Protein AF-A0A945XVN6-F1 (afdb_monomer_lite)

Structure (mmCIF, N/CA/C/O backbone):
data_AF-A0A945XVN6-F1
#
_entry.id   AF-A0A945XVN6-F1
#
loop_
_atom_site.group_PDB
_atom_site.id
_atom_site.type_symbol
_atom_site.label_atom_id
_atom_site.label_alt_id
_atom_site.label_comp_id
_atom_site.label_asym_id
_atom_site.label_entity_id
_atom_site.label_seq_id
_atom_site.pdbx_PDB_ins_code
_atom_site.Cartn_x
_atom_site.Cartn_y
_atom_site.Cartn_z
_atom_site.occupancy
_atom_site.B_iso_or_equiv
_atom_site.auth_seq_id
_atom_site.auth_comp_id
_atom_site.auth_asym_id
_atom_site.auth_atom_id
_atom_site.pdbx_PDB_model_num
ATOM 1 N N . MET A 1 1 ? -2.497 -11.487 3.316 1.00 82.25 1 MET A N 1
ATOM 2 C CA . MET A 1 1 ? -1.380 -10.529 3.350 1.00 82.25 1 MET A CA 1
ATOM 3 C C . MET A 1 1 ? -0.680 -10.450 2.002 1.00 82.25 1 MET A C 1
ATOM 5 O O . MET A 1 1 ? -0.136 -11.444 1.514 1.00 82.25 1 MET A O 1
ATOM 9 N N . ILE A 1 2 ? -0.651 -9.246 1.442 1.00 86.94 2 ILE A N 1
ATOM 10 C CA . ILE A 1 2 ? 0.050 -8.868 0.217 1.00 86.94 2 ILE A CA 1
ATOM 11 C C . ILE A 1 2 ? 1.067 -7.777 0.556 1.00 86.94 2 ILE A C 1
ATOM 13 O O . ILE A 1 2 ? 0.718 -6.794 1.204 1.00 86.94 2 ILE A O 1
ATOM 17 N N . ASN A 1 3 ? 2.291 -7.911 0.050 1.00 88.12 3 ASN A N 1
ATOM 18 C CA . ASN A 1 3 ? 3.300 -6.858 0.128 1.00 88.12 3 ASN A CA 1
ATOM 19 C C . ASN A 1 3 ? 3.394 -6.153 -1.223 1.00 88.12 3 ASN A C 1
ATOM 21 O O . ASN A 1 3 ? 3.418 -6.808 -2.262 1.00 88.12 3 ASN A O 1
ATOM 25 N N . VAL A 1 4 ? 3.455 -4.827 -1.243 1.00 87.19 4 VAL A N 1
ATOM 26 C CA . VAL A 1 4 ? 3.561 -4.055 -2.484 1.00 87.19 4 VAL A CA 1
ATOM 27 C C . VAL A 1 4 ? 4.758 -3.132 -2.414 1.00 87.19 4 VAL A C 1
ATOM 29 O O . VAL A 1 4 ? 4.819 -2.269 -1.549 1.00 87.19 4 VAL A O 1
ATOM 32 N N . LEU A 1 5 ? 5.684 -3.271 -3.356 1.00 87.38 5 LEU A N 1
ATOM 33 C CA . LEU A 1 5 ? 6.751 -2.299 -3.545 1.00 87.38 5 LEU A CA 1
ATOM 34 C C . LEU A 1 5 ? 6.229 -1.152 -4.407 1.00 87.38 5 LEU A C 1
ATOM 36 O O . LEU A 1 5 ? 5.902 -1.360 -5.578 1.00 87.38 5 LEU A O 1
ATOM 40 N N . VAL A 1 6 ? 6.189 0.053 -3.857 1.00 85.12 6 VAL A N 1
ATOM 41 C CA . VAL A 1 6 ? 5.933 1.290 -4.598 1.00 85.12 6 VAL A CA 1
ATOM 42 C C . VAL A 1 6 ? 7.275 1.957 -4.874 1.00 85.12 6 VAL A C 1
ATOM 44 O O . VAL A 1 6 ? 8.030 2.251 -3.953 1.00 85.12 6 VAL A O 1
ATOM 47 N N . ASP A 1 7 ? 7.577 2.195 -6.146 1.00 83.25 7 ASP A N 1
ATOM 48 C CA . ASP A 1 7 ? 8.753 2.934 -6.601 1.00 83.25 7 ASP A CA 1
ATOM 49 C C . ASP A 1 7 ? 8.271 4.230 -7.264 1.00 83.25 7 ASP A C 1
ATOM 51 O O . ASP A 1 7 ? 7.787 4.219 -8.402 1.00 83.25 7 ASP A O 1
ATOM 55 N N . SER A 1 8 ? 8.341 5.342 -6.526 1.00 78.12 8 SER A N 1
ATOM 56 C CA . SER A 1 8 ? 7.852 6.648 -6.983 1.00 78.12 8 SER A CA 1
ATOM 57 C C . SER A 1 8 ? 8.739 7.248 -8.075 1.00 78.12 8 SER A C 1
ATOM 59 O O . SER A 1 8 ? 8.231 7.916 -8.973 1.00 78.12 8 SER A O 1
ATOM 61 N N . LYS A 1 9 ? 10.040 6.922 -8.089 1.00 78.25 9 LYS A N 1
ATOM 62 C CA . LYS A 1 9 ? 10.971 7.336 -9.155 1.00 78.25 9 LYS A CA 1
ATOM 63 C C . LYS A 1 9 ? 10.676 6.617 -10.468 1.00 78.25 9 LYS A C 1
ATOM 65 O O . LYS A 1 9 ? 10.619 7.248 -11.519 1.00 78.25 9 LYS A O 1
ATOM 70 N N . ALA A 1 10 ? 10.465 5.303 -10.408 1.00 76.88 10 ALA A N 1
ATOM 71 C CA . ALA A 1 10 ? 10.107 4.492 -11.569 1.00 76.88 10 ALA A CA 1
ATOM 72 C C . ALA A 1 10 ? 8.613 4.577 -11.934 1.00 76.88 10 ALA A C 1
ATOM 74 O O . ALA A 1 10 ? 8.199 3.967 -12.921 1.00 76.88 10 ALA A O 1
ATOM 75 N N . LYS A 1 11 ? 7.803 5.285 -11.132 1.00 75.50 11 LYS A N 1
ATOM 76 C CA . LYS A 1 11 ? 6.339 5.358 -11.245 1.00 75.50 11 LYS A CA 1
ATOM 77 C C . LYS A 1 11 ? 5.711 3.963 -11.410 1.00 75.50 11 LYS A C 1
ATOM 79 O O . LYS A 1 11 ? 4.879 3.737 -12.295 1.00 75.50 11 LYS A O 1
ATOM 84 N N . ARG A 1 12 ? 6.123 3.003 -10.565 1.00 78.06 12 ARG A N 1
ATOM 85 C CA . ARG A 1 12 ? 5.711 1.586 -10.635 1.00 78.06 12 ARG A CA 1
ATOM 86 C C . ARG A 1 12 ? 5.306 1.020 -9.271 1.00 78.06 12 ARG A C 1
ATOM 88 O O . ARG A 1 12 ? 5.938 1.319 -8.269 1.00 78.06 12 ARG A O 1
ATOM 95 N N . MET A 1 13 ? 4.301 0.141 -9.257 1.00 81.88 13 MET A N 1
ATOM 96 C CA . MET A 1 13 ? 3.932 -0.686 -8.098 1.00 81.88 13 MET A CA 1
ATOM 97 C C . MET A 1 13 ? 4.113 -2.170 -8.444 1.00 81.88 13 MET A C 1
ATOM 99 O O . MET A 1 13 ? 3.715 -2.584 -9.531 1.00 81.88 13 MET A O 1
ATOM 103 N N . THR A 1 14 ? 4.710 -2.964 -7.552 1.00 82.44 14 THR A N 1
ATOM 104 C CA . THR A 1 14 ? 4.955 -4.409 -7.743 1.00 82.44 14 THR A CA 1
ATOM 105 C C . THR A 1 14 ? 4.344 -5.189 -6.589 1.00 82.44 14 THR A C 1
ATOM 107 O O . THR A 1 14 ? 4.634 -4.883 -5.439 1.00 82.44 14 THR A O 1
ATOM 110 N N . ILE A 1 15 ? 3.496 -6.174 -6.887 1.00 83.88 15 ILE A N 1
ATOM 111 C CA . ILE A 1 15 ? 2.790 -6.974 -5.882 1.00 83.88 15 ILE A CA 1
ATOM 112 C C . ILE A 1 15 ? 3.588 -8.254 -5.604 1.00 83.88 15 ILE A C 1
ATOM 114 O O . ILE A 1 15 ? 3.952 -8.972 -6.529 1.00 83.88 15 ILE A O 1
ATOM 118 N N . HIS A 1 16 ? 3.814 -8.550 -4.330 1.00 80.44 16 HIS A N 1
ATOM 119 C CA . HIS A 1 16 ? 4.521 -9.722 -3.830 1.00 80.44 16 HIS A CA 1
ATOM 120 C C . HIS A 1 16 ? 3.603 -10.507 -2.892 1.00 80.44 16 HIS A C 1
ATOM 122 O O . HIS A 1 16 ? 3.133 -9.977 -1.878 1.00 80.44 16 HIS A O 1
ATOM 128 N N . ARG A 1 17 ? 3.331 -11.776 -3.218 1.00 72.62 17 ARG A N 1
ATOM 129 C CA . ARG A 1 17 ? 2.499 -12.646 -2.383 1.00 72.62 17 ARG A CA 1
ATOM 130 C C . ARG A 1 17 ? 3.388 -13.573 -1.558 1.00 72.62 17 ARG A C 1
ATOM 132 O O . ARG A 1 17 ? 4.157 -14.364 -2.093 1.00 72.62 17 ARG A O 1
ATOM 139 N N . ARG A 1 18 ? 3.246 -13.507 -0.231 1.00 63.31 18 ARG A N 1
ATOM 140 C CA . ARG A 1 18 ? 4.145 -14.177 0.729 1.00 63.31 18 ARG A CA 1
ATOM 141 C C . ARG A 1 18 ? 4.258 -1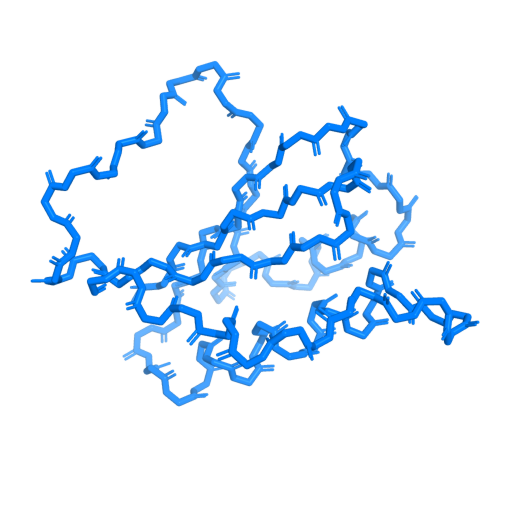5.697 0.541 1.00 63.31 18 ARG A C 1
ATOM 143 O O . ARG A 1 18 ? 5.314 -16.255 0.797 1.00 63.31 18 ARG A O 1
ATOM 150 N N . GLU A 1 19 ? 3.198 -16.361 0.076 1.00 60.06 19 GLU A N 1
ATOM 151 C CA . GLU A 1 19 ? 3.198 -17.815 -0.171 1.00 60.06 19 GLU A CA 1
ATOM 152 C C . GLU A 1 19 ? 4.047 -18.230 -1.384 1.00 60.06 19 GLU A C 1
ATOM 154 O O . GLU A 1 19 ? 4.434 -19.391 -1.483 1.00 60.06 19 GLU A O 1
ATOM 159 N N . ALA A 1 20 ? 4.346 -17.301 -2.296 1.00 59.38 20 ALA A N 1
ATOM 160 C CA . ALA A 1 20 ? 5.030 -17.591 -3.550 1.00 59.38 20 ALA A CA 1
ATOM 161 C C . ALA A 1 20 ? 6.391 -16.876 -3.683 1.00 59.38 20 ALA A C 1
ATOM 163 O O . ALA A 1 20 ? 7.284 -17.391 -4.358 1.00 59.38 20 ALA A O 1
ATOM 164 N N . CYS A 1 21 ? 6.618 -15.750 -2.992 1.00 62.84 21 CYS A N 1
ATOM 165 C CA . CYS A 1 21 ? 7.906 -15.044 -2.993 1.00 62.84 21 CYS A CA 1
ATOM 166 C C . CYS A 1 21 ? 8.850 -15.520 -1.874 1.00 62.84 21 CYS A C 1
ATOM 168 O O . CYS A 1 21 ? 8.818 -14.991 -0.767 1.00 62.84 21 CYS A O 1
ATOM 170 N N . THR A 1 22 ? 9.779 -16.430 -2.167 1.00 58.91 22 THR A N 1
ATOM 171 C CA . THR A 1 22 ? 10.880 -16.771 -1.238 1.00 58.91 22 THR A CA 1
ATOM 172 C C . THR A 1 22 ? 12.073 -15.807 -1.304 1.00 58.91 22 THR A C 1
ATOM 174 O O . THR A 1 22 ? 12.954 -15.872 -0.456 1.00 58.91 22 THR A O 1
ATOM 177 N N . GLY A 1 23 ? 12.124 -14.920 -2.305 1.00 60.44 23 GLY A N 1
ATOM 178 C CA . GLY A 1 23 ? 13.273 -14.041 -2.573 1.00 60.44 23 GLY A CA 1
ATOM 179 C C . GLY A 1 23 ? 13.098 -12.573 -2.180 1.00 60.44 23 GLY A C 1
ATOM 180 O O . GLY A 1 23 ? 13.937 -11.756 -2.551 1.00 60.44 23 GLY A O 1
ATOM 181 N N . VAL A 1 24 ? 12.005 -12.213 -1.501 1.00 67.12 24 VAL A N 1
ATOM 182 C CA . VAL A 1 24 ? 11.700 -10.819 -1.149 1.00 67.12 24 VAL A CA 1
ATOM 183 C C . VAL A 1 24 ? 11.598 -10.687 0.360 1.00 67.12 24 VAL A C 1
ATOM 185 O O . VAL A 1 24 ? 10.671 -11.205 0.977 1.00 67.12 24 VAL A O 1
ATOM 188 N N . GLU A 1 25 ? 12.561 -9.976 0.932 1.00 68.19 25 GLU A N 1
ATOM 189 C CA . GLU A 1 25 ? 12.632 -9.665 2.353 1.00 68.19 25 GLU A CA 1
ATOM 190 C C . GLU A 1 25 ? 12.553 -8.145 2.521 1.00 68.19 25 GLU A C 1
ATOM 192 O O . GLU A 1 25 ? 13.319 -7.411 1.892 1.00 68.19 25 GLU A O 1
ATOM 197 N N . ILE A 1 26 ? 11.593 -7.683 3.328 1.00 75.25 26 ILE A N 1
ATOM 198 C CA . ILE A 1 26 ? 11.482 -6.278 3.734 1.00 75.25 26 ILE A CA 1
ATOM 199 C C . ILE A 1 26 ? 12.509 -6.072 4.842 1.00 75.25 26 ILE A C 1
ATOM 201 O O . ILE A 1 26 ? 12.444 -6.741 5.877 1.00 75.25 26 ILE A O 1
ATOM 205 N N . LYS A 1 27 ? 13.476 -5.184 4.621 1.00 76.69 27 LYS A N 1
ATOM 206 C CA . LYS A 1 27 ? 14.511 -4.904 5.617 1.00 76.69 27 LYS A CA 1
ATOM 207 C C . LYS A 1 27 ? 13.998 -3.914 6.657 1.00 76.69 27 LYS A C 1
ATOM 209 O O . LYS A 1 27 ? 13.077 -3.145 6.403 1.00 76.69 27 LYS A O 1
ATOM 214 N N . ALA A 1 28 ? 14.618 -3.909 7.835 1.00 74.19 28 ALA A N 1
ATOM 215 C CA . ALA A 1 28 ? 14.214 -3.032 8.936 1.00 74.19 28 ALA A CA 1
ATOM 216 C C . ALA A 1 28 ? 14.377 -1.530 8.626 1.00 74.19 28 ALA A C 1
ATOM 218 O O . ALA A 1 28 ? 13.715 -0.704 9.246 1.00 74.19 28 ALA A O 1
ATOM 219 N N . ASP A 1 29 ? 15.266 -1.182 7.696 1.00 78.69 29 ASP A N 1
ATOM 220 C CA . ASP A 1 29 ? 15.517 0.177 7.219 1.00 78.69 29 ASP A CA 1
ATOM 221 C C . ASP A 1 29 ? 14.640 0.579 6.025 1.00 78.69 29 ASP A C 1
ATOM 223 O O . ASP A 1 29 ? 14.641 1.749 5.637 1.00 78.69 29 ASP A O 1
ATOM 227 N N . ASP A 1 30 ? 13.872 -0.353 5.453 1.00 81.69 30 ASP A N 1
ATOM 228 C CA . ASP A 1 30 ? 12.948 -0.011 4.385 1.00 81.69 30 ASP A CA 1
ATOM 229 C C . ASP A 1 30 ? 11.756 0.784 4.941 1.00 81.69 30 ASP A C 1
ATOM 231 O O . ASP A 1 30 ? 11.109 0.400 5.921 1.00 81.69 30 ASP A O 1
ATOM 235 N N . LEU A 1 31 ? 11.402 1.873 4.256 1.00 86.44 31 LEU A N 1
ATOM 236 C CA . LEU A 1 31 ? 10.170 2.597 4.543 1.00 86.44 31 LEU A CA 1
ATOM 237 C C . LEU A 1 31 ? 8.976 1.673 4.277 1.00 86.44 31 LEU A C 1
ATOM 239 O O . LEU A 1 31 ? 8.750 1.263 3.139 1.00 86.44 31 LEU A O 1
ATOM 243 N N . SER A 1 32 ? 8.200 1.369 5.311 1.00 89.56 32 SER A N 1
ATOM 244 C CA . SER A 1 32 ? 7.031 0.494 5.231 1.00 89.56 32 SER A CA 1
ATOM 245 C C . SER A 1 32 ? 5.795 1.169 5.821 1.00 89.56 32 SER A C 1
ATOM 247 O O . SER A 1 32 ? 5.859 1.915 6.800 1.00 89.56 32 SER A O 1
ATOM 249 N N . LEU A 1 33 ? 4.645 0.913 5.205 1.00 91.06 33 LEU A N 1
ATOM 250 C CA . LEU A 1 33 ? 3.342 1.328 5.698 1.00 91.06 33 LEU A CA 1
ATOM 251 C C . LEU A 1 33 ? 2.410 0.120 5.714 1.00 91.06 33 LEU A C 1
ATOM 253 O O . LEU A 1 33 ? 2.083 -0.451 4.673 1.00 91.06 33 LEU A O 1
ATOM 257 N N . LYS A 1 34 ? 1.947 -0.240 6.908 1.00 92.81 34 LYS A N 1
ATOM 258 C CA . LYS A 1 34 ? 0.987 -1.324 7.094 1.00 92.81 34 LYS A CA 1
ATOM 259 C C . LYS A 1 34 ? -0.448 -0.823 6.941 1.00 92.81 34 LYS A C 1
ATOM 261 O O . LYS A 1 34 ? -0.800 0.190 7.543 1.00 92.81 34 LYS A O 1
ATOM 266 N N . LEU A 1 35 ? -1.266 -1.556 6.191 1.00 94.12 35 LEU A N 1
ATOM 267 C CA . LEU A 1 35 ? -2.707 -1.370 6.061 1.00 94.12 35 LEU A CA 1
ATOM 268 C C . LEU A 1 35 ? -3.413 -2.632 6.560 1.00 94.12 35 LEU A C 1
ATOM 270 O O . LEU A 1 35 ? -3.346 -3.682 5.923 1.00 94.12 35 LEU A O 1
ATOM 274 N N . ASP A 1 36 ? -4.111 -2.515 7.680 1.00 94.44 36 ASP A N 1
ATOM 275 C CA . ASP A 1 36 ? -4.947 -3.570 8.242 1.00 94.44 36 ASP A CA 1
ATOM 276 C C . ASP A 1 36 ? -6.238 -2.995 8.843 1.00 94.44 36 ASP A C 1
ATOM 278 O O . ASP A 1 36 ? -6.477 -1.782 8.853 1.00 94.44 36 ASP A O 1
ATOM 282 N N . VAL A 1 37 ? -7.091 -3.876 9.363 1.00 93.00 37 VAL A N 1
ATOM 283 C CA . VAL A 1 37 ? -8.389 -3.511 9.957 1.00 93.00 37 VAL A CA 1
ATOM 284 C C . VAL A 1 37 ? -8.291 -2.489 11.096 1.00 93.00 37 VAL A C 1
ATOM 286 O O . VAL A 1 37 ? -9.273 -1.808 11.383 1.00 93.00 37 VAL A O 1
ATOM 289 N N . THR A 1 38 ? -7.134 -2.363 11.746 1.00 95.12 38 THR A N 1
ATOM 290 C CA . THR A 1 38 ? -6.937 -1.472 12.895 1.00 95.12 38 THR A CA 1
ATOM 291 C C . THR A 1 38 ? -6.502 -0.065 12.494 1.00 95.12 38 THR A C 1
ATOM 293 O O . THR A 1 38 ? -6.738 0.879 13.247 1.00 95.12 38 THR A O 1
ATOM 296 N N . ASN A 1 39 ? -5.887 0.101 11.317 1.00 93.75 39 ASN A N 1
ATOM 297 C CA . ASN A 1 39 ? -5.234 1.354 10.933 1.00 93.75 39 ASN A CA 1
ATOM 298 C C . ASN A 1 39 ? -5.575 1.859 9.518 1.00 93.75 39 ASN A C 1
ATOM 300 O O . ASN A 1 39 ? -5.099 2.926 9.133 1.00 93.75 39 ASN A O 1
ATOM 304 N N . VAL A 1 40 ? -6.411 1.144 8.754 1.00 93.38 40 VAL A N 1
ATOM 305 C CA . VAL A 1 40 ? -6.671 1.434 7.332 1.00 93.38 40 VAL A CA 1
ATOM 306 C C . VAL A 1 40 ? -7.015 2.899 7.059 1.00 93.38 40 VAL A C 1
ATOM 308 O O . VAL A 1 40 ? -6.452 3.503 6.153 1.00 93.38 40 VAL A O 1
ATOM 311 N N . SER A 1 41 ? -7.883 3.510 7.867 1.00 93.00 41 SER A N 1
ATOM 312 C CA . SER A 1 41 ? -8.309 4.900 7.664 1.00 93.00 41 SER A CA 1
ATOM 313 C C . SER A 1 41 ? -7.152 5.894 7.829 1.00 93.00 41 SER A C 1
ATOM 315 O O . SER A 1 41 ? -6.934 6.752 6.972 1.00 93.00 41 SER A O 1
ATOM 317 N N . SER A 1 42 ? -6.358 5.759 8.896 1.00 93.75 42 SER A N 1
ATOM 318 C CA . SER A 1 42 ? -5.228 6.658 9.152 1.00 93.75 42 SER A CA 1
ATOM 319 C C . SER A 1 42 ? -4.068 6.417 8.185 1.00 93.75 42 SER A C 1
ATOM 321 O O . SER A 1 42 ? -3.442 7.380 7.748 1.00 93.75 42 SER A O 1
ATOM 323 N N . ALA A 1 43 ? -3.812 5.166 7.794 1.00 92.38 43 ALA A N 1
ATOM 3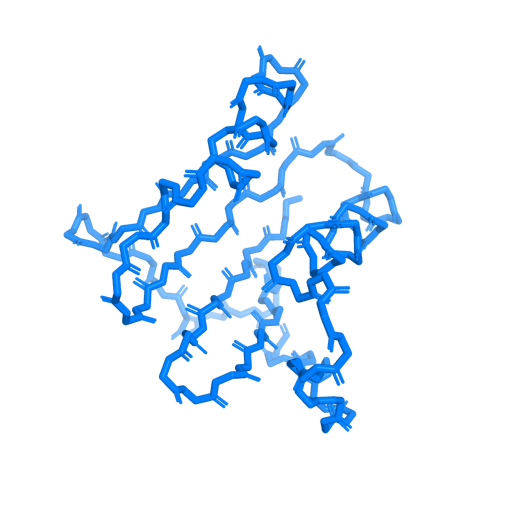24 C CA . ALA A 1 43 ? -2.805 4.822 6.792 1.00 92.38 43 ALA A CA 1
ATOM 325 C C . ALA A 1 43 ? -3.155 5.394 5.408 1.00 92.38 43 ALA A C 1
ATOM 327 O O . ALA A 1 43 ? -2.309 6.012 4.765 1.00 92.38 43 ALA A O 1
ATOM 328 N N . LEU A 1 44 ? -4.412 5.263 4.970 1.00 91.62 44 LEU A N 1
ATOM 329 C CA . LEU A 1 44 ? -4.875 5.843 3.704 1.00 91.62 44 LEU A CA 1
ATOM 330 C C . LEU A 1 44 ? -4.795 7.371 3.709 1.00 91.62 44 LEU A C 1
ATOM 332 O O . LEU A 1 44 ? -4.425 7.961 2.697 1.00 91.62 44 LEU A O 1
ATOM 336 N N . LYS A 1 45 ? -5.090 8.009 4.846 1.00 90.50 45 LYS A N 1
ATOM 337 C CA . LYS A 1 45 ? -4.947 9.458 4.987 1.00 90.50 45 LYS A CA 1
ATOM 338 C C . LYS A 1 45 ? -3.493 9.914 4.827 1.00 90.50 45 LYS A C 1
ATOM 340 O O . LYS A 1 45 ? -3.248 10.845 4.074 1.00 90.50 45 LYS A O 1
ATOM 345 N N . LYS A 1 46 ? -2.526 9.218 5.438 1.00 88.81 46 LYS A N 1
ATOM 346 C CA . LYS A 1 46 ? -1.093 9.512 5.238 1.00 88.81 46 LYS A CA 1
ATOM 347 C C . LYS A 1 46 ? -0.691 9.472 3.763 1.00 88.81 46 LYS A C 1
ATOM 349 O O . LYS A 1 46 ? 0.028 10.347 3.294 1.00 88.81 46 LYS A O 1
ATOM 354 N N . LEU A 1 47 ? -1.195 8.484 3.021 1.00 86.81 47 LEU A N 1
ATOM 355 C CA . LEU A 1 47 ? -0.943 8.376 1.582 1.00 86.81 47 LEU A CA 1
ATOM 356 C C . LEU A 1 47 ? -1.546 9.551 0.799 1.00 86.81 47 LEU A C 1
ATOM 358 O O . LEU A 1 47 ? -0.899 10.061 -0.110 1.00 86.81 47 LEU A O 1
ATOM 362 N N . GLN A 1 48 ? -2.756 9.994 1.155 1.00 84.81 48 GLN A N 1
ATOM 363 C CA . GLN A 1 48 ? -3.390 11.174 0.548 1.00 84.81 48 GLN A CA 1
ATOM 364 C C . GLN A 1 48 ? -2.629 12.465 0.851 1.00 84.81 48 GLN A C 1
ATOM 366 O O . GLN A 1 48 ? -2.497 13.313 -0.027 1.00 84.81 48 GLN A O 1
ATOM 371 N N . ASP A 1 49 ? -2.103 12.588 2.067 1.00 85.50 49 ASP A N 1
ATOM 372 C CA . ASP A 1 49 ? -1.352 13.757 2.522 1.00 85.50 49 ASP A CA 1
ATOM 373 C C . ASP A 1 49 ? 0.077 13.811 1.932 1.00 85.50 49 ASP A C 1
ATOM 375 O O . ASP A 1 49 ? 0.809 14.768 2.176 1.00 85.50 49 ASP A O 1
ATOM 379 N N . GLY A 1 50 ? 0.487 12.810 1.139 1.00 76.25 50 GLY A N 1
ATOM 380 C CA . GLY A 1 50 ? 1.819 12.762 0.529 1.00 76.25 50 GLY A CA 1
ATOM 381 C C . GLY A 1 50 ? 2.922 12.264 1.465 1.00 76.25 50 GLY A C 1
ATOM 382 O O . GLY A 1 50 ? 4.099 12.388 1.135 1.00 76.25 50 GLY A O 1
ATOM 383 N N . ASP A 1 51 ? 2.567 11.680 2.613 1.00 75.94 51 ASP A N 1
ATOM 384 C CA . ASP A 1 51 ? 3.501 11.160 3.624 1.00 75.94 51 ASP A CA 1
ATOM 385 C C . ASP A 1 51 ? 4.038 9.769 3.235 1.00 75.94 51 ASP A C 1
ATOM 387 O O . ASP A 1 51 ? 3.977 8.789 3.981 1.00 75.94 51 ASP A O 1
ATOM 391 N N . TYR A 1 52 ? 4.517 9.666 1.997 1.00 71.00 52 TYR A N 1
ATOM 392 C CA . TYR A 1 52 ? 5.224 8.516 1.462 1.00 71.00 52 TYR A CA 1
ATOM 393 C C . TYR A 1 52 ? 6.519 9.026 0.828 1.00 71.00 52 TYR A C 1
ATOM 395 O O . TYR A 1 52 ? 6.510 9.648 -0.229 1.00 71.00 52 TYR A O 1
ATOM 403 N N . GLY A 1 53 ? 7.641 8.842 1.529 1.00 64.94 53 GLY A N 1
ATOM 404 C CA . GLY A 1 53 ? 8.930 9.436 1.165 1.00 64.94 53 GLY A CA 1
ATOM 405 C C . GLY A 1 53 ? 9.354 9.221 -0.297 1.00 64.94 53 GLY A C 1
ATOM 406 O O . GLY A 1 53 ? 8.932 8.282 -0.975 1.00 64.94 53 GLY A O 1
ATOM 407 N N . GLU A 1 54 ? 10.232 10.093 -0.796 1.00 70.62 54 GLU A N 1
ATOM 408 C CA . GLU A 1 54 ? 10.780 9.958 -2.147 1.00 70.62 54 GLU A CA 1
ATOM 409 C C . GLU A 1 54 ? 11.597 8.662 -2.299 1.00 70.62 54 GLU A C 1
ATOM 411 O O . GLU A 1 54 ? 12.508 8.385 -1.519 1.00 70.62 54 GLU A O 1
ATOM 416 N N . GLY A 1 55 ? 11.339 7.887 -3.358 1.00 79.88 55 GLY A N 1
ATOM 417 C CA . GLY A 1 55 ? 12.059 6.646 -3.642 1.00 79.88 55 GLY A CA 1
ATOM 418 C C . GLY A 1 55 ? 11.182 5.401 -3.558 1.00 79.88 55 GLY A C 1
ATOM 419 O O . GLY A 1 55 ? 10.281 5.224 -4.376 1.00 79.88 55 GLY A O 1
ATOM 420 N N . ARG A 1 56 ? 11.523 4.487 -2.647 1.00 84.06 56 ARG A N 1
ATOM 421 C CA . ARG A 1 56 ? 10.875 3.178 -2.514 1.00 84.06 56 ARG A CA 1
ATOM 422 C C . ARG A 1 56 ? 10.194 3.058 -1.161 1.00 84.06 56 ARG A C 1
ATOM 424 O O . ARG A 1 56 ? 10.799 3.392 -0.149 1.00 84.06 56 ARG A O 1
ATOM 431 N N . MET A 1 57 ? 8.975 2.534 -1.162 1.00 88.62 57 MET A N 1
ATOM 432 C CA . MET A 1 57 ? 8.257 2.155 0.051 1.00 88.62 57 MET A CA 1
ATOM 433 C C . MET A 1 57 ? 7.597 0.788 -0.120 1.00 88.62 57 MET A C 1
ATOM 435 O O . MET A 1 57 ? 7.200 0.411 -1.227 1.00 88.62 57 MET A O 1
ATOM 439 N N . TRP A 1 58 ? 7.416 0.084 0.987 1.00 89.88 58 TRP A N 1
ATOM 440 C CA . TRP A 1 58 ? 6.592 -1.111 1.066 1.00 89.88 58 TRP A CA 1
ATOM 441 C C . TRP A 1 58 ? 5.210 -0.778 1.614 1.00 89.88 58 TRP A C 1
ATOM 443 O O . TRP A 1 58 ? 5.072 -0.051 2.594 1.00 89.88 58 TRP A O 1
ATOM 453 N N . LEU A 1 59 ? 4.180 -1.342 0.997 1.00 90.44 59 LEU A N 1
ATOM 454 C CA . LEU A 1 59 ? 2.840 -1.416 1.562 1.00 90.44 59 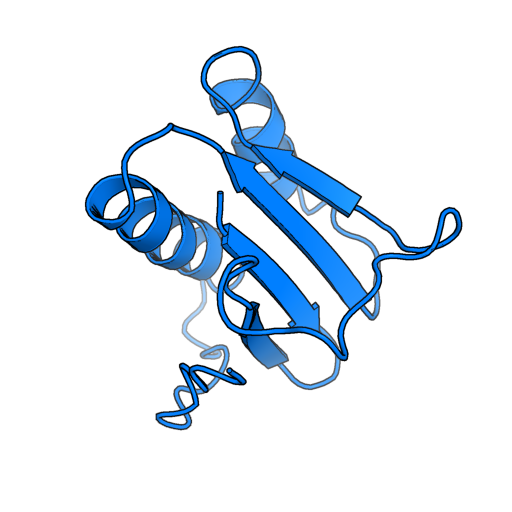LEU A CA 1
ATOM 455 C C . LEU A 1 59 ? 2.606 -2.849 2.019 1.00 90.44 59 LEU A C 1
ATOM 457 O O . LEU A 1 59 ? 2.654 -3.768 1.204 1.00 90.44 59 LEU A O 1
ATOM 461 N N . GLU A 1 60 ? 2.335 -3.033 3.301 1.00 92.00 60 GLU A N 1
ATOM 462 C CA . GLU A 1 60 ? 1.997 -4.334 3.877 1.00 92.00 60 GLU A CA 1
ATOM 463 C C . GLU A 1 60 ? 0.490 -4.377 4.111 1.00 92.00 60 GLU A C 1
ATOM 465 O O . GLU A 1 60 ? -0.018 -3.762 5.045 1.00 92.00 60 GLU A O 1
ATOM 470 N N . ILE A 1 61 ? -0.244 -5.052 3.231 1.00 92.00 61 ILE A N 1
ATOM 471 C CA . ILE A 1 61 ? -1.707 -5.067 3.233 1.00 92.00 61 ILE A CA 1
ATOM 472 C C . ILE A 1 61 ? -2.179 -6.400 3.806 1.00 92.00 61 ILE A C 1
ATOM 474 O O . ILE A 1 61 ? -1.934 -7.451 3.212 1.00 92.00 61 ILE A O 1
ATOM 478 N N . ASP A 1 62 ? -2.861 -6.361 4.947 1.00 92.75 62 ASP A N 1
ATOM 479 C CA . ASP A 1 62 ? -3.290 -7.554 5.675 1.00 92.75 62 ASP A CA 1
ATOM 480 C C . ASP A 1 62 ? -4.732 -7.419 6.171 1.00 92.75 62 ASP A C 1
ATOM 482 O O . ASP A 1 62 ? -5.011 -6.830 7.216 1.00 92.75 62 ASP A O 1
ATOM 486 N N . PHE A 1 63 ? -5.660 -7.969 5.390 1.00 92.06 63 PHE A N 1
ATOM 487 C CA . PHE A 1 63 ? -7.088 -8.007 5.722 1.00 92.06 63 PHE A CA 1
ATOM 488 C C . PHE A 1 63 ? -7.634 -9.435 5.812 1.00 92.06 63 PHE A C 1
ATOM 490 O O . PHE A 1 63 ? -8.817 -9.620 6.085 1.00 92.06 63 PHE A O 1
ATOM 497 N N . GLY A 1 64 ? -6.795 -10.448 5.574 1.00 89.56 64 GLY A N 1
ATOM 498 C CA . GLY A 1 64 ? -7.192 -11.857 5.607 1.00 89.56 64 GLY A CA 1
ATOM 499 C C . GLY A 1 64 ? -8.008 -12.318 4.393 1.00 89.56 64 GLY A C 1
ATOM 500 O O . GLY A 1 64 ? -8.320 -13.502 4.296 1.00 89.56 64 GLY A O 1
ATOM 501 N N . ASP A 1 65 ? -8.310 -11.422 3.450 1.00 89.62 65 ASP A N 1
ATOM 502 C CA . ASP A 1 65 ? -9.015 -11.718 2.203 1.00 89.62 65 ASP A CA 1
ATOM 503 C C . ASP A 1 65 ? -8.237 -11.163 1.004 1.00 89.62 65 ASP A C 1
ATOM 505 O O . ASP A 1 65 ? -8.060 -9.956 0.853 1.00 89.62 65 ASP A O 1
ATOM 509 N N . VAL A 1 66 ? -7.776 -12.055 0.127 1.00 84.69 66 VAL A N 1
ATOM 510 C CA . VAL A 1 66 ? -6.907 -11.700 -1.009 1.00 84.69 66 VAL A CA 1
ATOM 511 C C . VAL A 1 66 ? -7.617 -10.807 -2.033 1.00 84.69 66 VAL A C 1
ATOM 513 O O . VAL A 1 66 ? -6.973 -9.967 -2.665 1.00 84.69 66 VAL A O 1
ATOM 516 N N . VAL A 1 67 ? -8.931 -10.969 -2.220 1.00 87.62 67 VAL A N 1
ATOM 517 C CA . VAL A 1 67 ? -9.702 -10.164 -3.179 1.00 87.62 67 VAL A CA 1
ATOM 518 C C . VAL A 1 67 ? -9.809 -8.730 -2.670 1.00 87.62 67 VAL A C 1
ATOM 520 O O . VAL A 1 67 ? -9.565 -7.782 -3.421 1.00 87.62 67 VAL A O 1
ATOM 523 N N . PHE A 1 68 ? -10.105 -8.568 -1.383 1.00 90.88 68 PHE A N 1
ATOM 524 C CA . PHE A 1 68 ? -10.158 -7.274 -0.722 1.00 90.88 68 PHE A CA 1
ATOM 525 C C . PHE A 1 68 ? -8.781 -6.605 -0.663 1.00 90.88 68 PHE A C 1
ATOM 527 O O . PHE A 1 68 ? -8.654 -5.430 -1.008 1.00 90.88 68 PHE A O 1
ATOM 534 N N . GLU A 1 69 ? -7.732 -7.353 -0.311 1.00 90.81 69 GLU A N 1
ATOM 535 C CA . GLU A 1 69 ? -6.351 -6.859 -0.318 1.00 90.81 69 GLU A CA 1
ATOM 536 C C . GLU A 1 69 ? -5.971 -6.327 -1.710 1.00 90.81 69 GLU A C 1
ATOM 538 O O . GLU A 1 69 ? -5.411 -5.238 -1.824 1.00 90.81 69 GLU A O 1
ATOM 543 N N . HIS A 1 70 ? -6.358 -7.021 -2.786 1.00 87.12 70 HIS A N 1
ATOM 544 C CA . HIS A 1 70 ? -6.124 -6.556 -4.154 1.00 87.12 70 HIS A CA 1
ATOM 545 C C . HIS A 1 70 ? -6.909 -5.282 -4.501 1.00 87.12 70 HIS A C 1
ATOM 547 O O . HIS A 1 70 ? -6.365 -4.369 -5.127 1.00 87.12 70 HIS A O 1
ATOM 553 N N . ALA A 1 71 ? -8.176 -5.194 -4.090 1.00 89.88 71 ALA A N 1
ATOM 554 C CA . ALA A 1 71 ? -8.973 -3.982 -4.264 1.00 89.88 71 ALA A CA 1
ATOM 555 C C . ALA A 1 71 ? -8.335 -2.782 -3.540 1.00 89.88 71 ALA A C 1
ATOM 557 O O . ALA A 1 71 ? -8.300 -1.679 -4.089 1.00 89.88 71 ALA A O 1
ATOM 558 N N . MET A 1 72 ? -7.748 -3.003 -2.359 1.00 91.75 72 MET A N 1
ATOM 559 C CA . MET A 1 72 ? -6.991 -1.978 -1.635 1.00 91.75 72 MET A CA 1
ATOM 560 C C . MET A 1 72 ? -5.738 -1.527 -2.379 1.00 91.75 72 MET A C 1
ATOM 562 O O . MET A 1 72 ? -5.498 -0.323 -2.451 1.00 91.75 72 MET A O 1
ATOM 566 N N . VAL A 1 73 ? -4.994 -2.433 -3.023 1.00 89.38 73 VAL A N 1
ATOM 567 C CA . VAL A 1 73 ? -3.874 -2.036 -3.898 1.00 89.38 73 VAL A CA 1
ATOM 568 C C . VAL A 1 73 ? -4.343 -1.076 -4.998 1.00 89.38 73 VAL A C 1
ATOM 570 O O . VAL A 1 73 ? -3.702 -0.053 -5.245 1.00 89.38 73 VAL A O 1
ATOM 573 N N . GLN A 1 74 ? -5.474 -1.373 -5.648 1.00 85.69 74 GLN A N 1
ATOM 574 C CA . GLN A 1 74 ? -6.024 -0.516 -6.709 1.00 85.69 74 GLN A CA 1
ATOM 575 C C . GLN A 1 74 ? -6.488 0.846 -6.177 1.00 85.69 74 GLN A C 1
ATOM 577 O O . GLN A 1 74 ? -6.291 1.875 -6.833 1.00 85.69 74 GLN A O 1
ATOM 582 N N . TYR A 1 75 ? -7.070 0.870 -4.979 1.00 89.06 75 TYR A N 1
ATOM 583 C CA . TYR A 1 75 ? -7.480 2.111 -4.336 1.00 89.06 75 TYR A CA 1
ATOM 584 C C . TYR A 1 75 ? -6.274 2.985 -3.964 1.00 89.06 75 TYR A C 1
ATOM 586 O O . TYR A 1 75 ? -6.226 4.155 -4.339 1.00 89.06 75 TYR A O 1
ATOM 594 N N . VAL A 1 76 ? -5.248 2.406 -3.330 1.00 88.75 76 VAL A N 1
ATOM 595 C CA . VAL A 1 76 ? -3.995 3.108 -3.006 1.00 88.75 76 VAL A CA 1
ATOM 596 C C . VAL A 1 76 ? -3.329 3.663 -4.263 1.00 88.75 76 VAL A C 1
ATOM 598 O O . VAL A 1 76 ? -2.906 4.814 -4.280 1.00 88.75 76 VAL A O 1
ATOM 601 N N . ARG A 1 77 ? -3.303 2.899 -5.358 1.00 82.62 77 ARG A N 1
ATOM 602 C CA . ARG A 1 77 ? -2.789 3.389 -6.643 1.00 82.62 77 ARG A CA 1
ATOM 603 C C . ARG A 1 77 ? -3.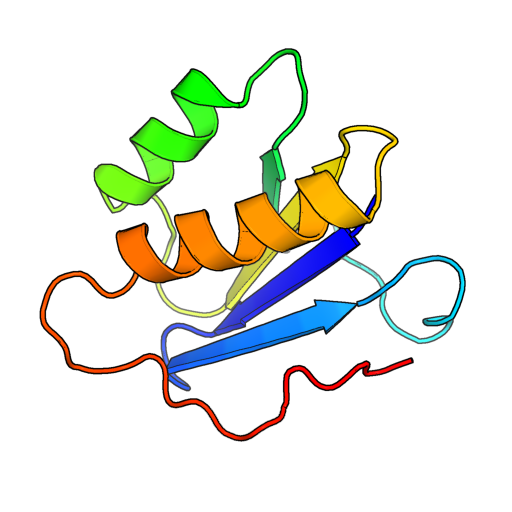512 4.646 -7.130 1.00 82.62 77 ARG A C 1
ATOM 605 O O . ARG A 1 77 ? -2.874 5.530 -7.691 1.00 82.62 77 ARG A O 1
ATOM 612 N N . THR A 1 78 ? -4.827 4.715 -6.934 1.00 82.12 78 THR A N 1
ATOM 613 C CA . THR A 1 78 ? -5.625 5.894 -7.301 1.00 82.12 78 THR A CA 1
ATOM 614 C C . THR A 1 78 ? -5.239 7.104 -6.452 1.00 82.12 78 THR A C 1
ATOM 616 O O . THR A 1 78 ? -5.081 8.193 -6.993 1.00 82.12 78 THR A O 1
ATOM 619 N N . ILE A 1 79 ? -5.013 6.906 -5.148 1.00 84.69 79 ILE A N 1
ATOM 620 C CA . ILE A 1 79 ? -4.535 7.961 -4.239 1.00 84.69 79 ILE A CA 1
ATOM 621 C C . ILE A 1 79 ? -3.167 8.496 -4.674 1.00 84.69 79 ILE A C 1
ATOM 623 O O . ILE A 1 79 ? -2.958 9.703 -4.686 1.00 84.69 79 ILE A O 1
ATOM 627 N N . LEU A 1 80 ? -2.245 7.608 -5.049 1.00 78.88 80 LEU A N 1
ATOM 628 C CA . LEU A 1 80 ? -0.872 7.972 -5.414 1.00 78.88 80 LEU A CA 1
ATOM 629 C C . LEU A 1 80 ? -0.747 8.587 -6.821 1.00 78.88 80 LEU A C 1
ATOM 631 O O . LEU A 1 80 ? 0.322 9.064 -7.189 1.00 78.88 80 LEU A O 1
ATOM 635 N N . SER A 1 81 ? -1.805 8.555 -7.637 1.00 71.44 81 SER A N 1
ATOM 636 C CA . SER A 1 81 ? -1.785 8.994 -9.041 1.00 71.44 81 SER A CA 1
ATOM 637 C C . SER A 1 81 ? -3.063 9.765 -9.424 1.00 71.44 81 SER A C 1
ATOM 639 O O . SER A 1 81 ? -3.758 9.359 -10.361 1.00 71.44 81 SER A O 1
ATOM 641 N N . PRO A 1 82 ? -3.409 10.860 -8.718 1.00 61.34 82 PRO A N 1
ATOM 642 C CA . PRO A 1 82 ? -4.688 11.548 -8.907 1.00 61.34 82 PRO A CA 1
ATOM 643 C C . PRO A 1 82 ? -4.800 12.274 -10.264 1.00 61.34 82 PRO A C 1
ATOM 645 O O . PRO A 1 82 ? -5.890 12.338 -10.829 1.00 61.34 82 PRO A O 1
ATOM 648 N N . ASP A 1 83 ? -3.680 12.739 -10.837 1.00 52.66 83 ASP A N 1
ATOM 649 C CA . ASP A 1 83 ? -3.650 13.643 -12.005 1.00 52.66 83 ASP A CA 1
ATOM 650 C C . ASP A 1 83 ? -3.424 12.955 -13.368 1.00 52.66 83 ASP A C 1
ATOM 652 O O . ASP A 1 83 ? -2.962 13.574 -14.324 1.00 52.66 83 ASP A O 1
ATOM 656 N N . TYR A 1 84 ? -3.734 11.662 -13.504 1.00 47.28 84 TYR A N 1
ATOM 657 C CA . TYR A 1 84 ? -3.588 10.901 -14.763 1.00 47.28 84 TYR A CA 1
ATOM 658 C C . TYR A 1 84 ? -2.164 10.788 -15.354 1.00 47.28 84 TYR A C 1
ATOM 660 O O . TYR A 1 84 ? -2.003 10.098 -16.370 1.00 47.28 84 TYR A O 1
ATOM 668 N N . GLU A 1 85 ? -1.110 11.320 -14.718 1.00 48.47 85 GLU A N 1
ATOM 669 C CA . GLU A 1 85 ? 0.255 10.801 -14.896 1.00 48.47 85 GLU A CA 1
ATOM 670 C C . GLU A 1 85 ? 0.304 9.403 -14.277 1.00 48.47 85 GLU A C 1
ATOM 672 O O . GLU A 1 85 ? 0.710 9.196 -13.133 1.00 48.47 85 GLU A O 1
ATOM 677 N N . LYS A 1 86 ? -0.218 8.438 -15.039 1.00 49.50 86 LYS A N 1
ATOM 678 C CA . LYS A 1 86 ? -0.361 7.048 -14.631 1.00 49.50 86 LYS A CA 1
ATOM 679 C C . LYS A 1 86 ? 0.975 6.586 -14.061 1.00 49.50 86 LYS A C 1
ATOM 681 O O . LYS A 1 86 ? 1.960 6.530 -14.798 1.00 49.50 86 LYS A O 1
ATOM 686 N N . PHE A 1 87 ? 0.975 6.104 -12.818 1.00 49.84 87 PHE A N 1
ATOM 687 C CA . PHE A 1 87 ? 1.791 4.929 -12.513 1.00 49.84 87 PHE A CA 1
ATOM 688 C C . PHE A 1 87 ? 1.465 3.912 -13.611 1.00 49.84 87 PHE A C 1
ATOM 690 O O . PHE A 1 87 ? 0.343 3.381 -13.676 1.00 49.84 87 PHE A O 1
ATOM 697 N N . SER A 1 88 ? 2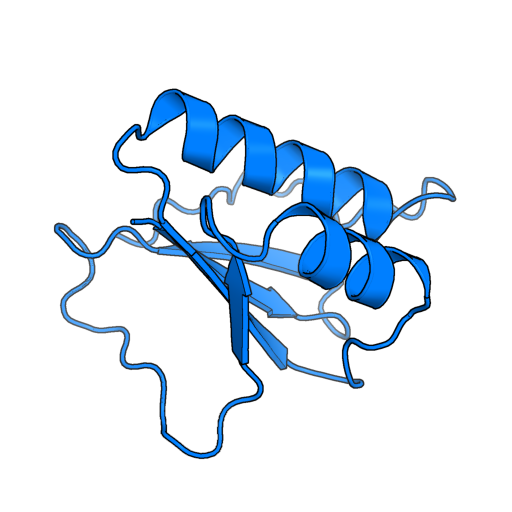.370 3.817 -14.589 1.00 44.94 88 SER A N 1
ATOM 698 C CA . SER A 1 88 ? 2.069 3.211 -15.876 1.00 44.94 88 SER A CA 1
ATOM 699 C C . SER A 1 88 ? 1.744 1.742 -15.642 1.00 44.94 88 SER A C 1
ATOM 701 O O . SER A 1 88 ? 2.497 1.016 -14.993 1.00 44.94 88 SER A O 1
ATOM 703 N N . PHE A 1 89 ? 0.585 1.303 -16.142 1.00 46.66 89 PHE A N 1
ATOM 704 C CA . PHE A 1 89 ? 0.293 -0.118 -16.280 1.00 46.66 89 PHE A CA 1
ATOM 705 C C . PHE A 1 89 ? 1.214 -0.632 -17.390 1.00 46.66 89 PHE A C 1
ATOM 707 O O . PHE A 1 89 ? 0.802 -0.788 -18.535 1.00 46.66 89 PHE A O 1
ATOM 714 N N . ASN A 1 90 ? 2.457 -0.966 -17.060 1.00 40.53 90 ASN A N 1
ATOM 715 C CA . ASN A 1 90 ? 2.882 -2.250 -17.574 1.00 40.53 90 ASN A CA 1
ATOM 716 C C . ASN A 1 90 ? 1.976 -3.258 -16.874 1.00 40.53 90 ASN A C 1
ATOM 718 O O . ASN A 1 90 ? 1.762 -3.180 -15.666 1.00 40.53 90 ASN A O 1
ATOM 722 N N . ARG A 1 91 ? 1.438 -4.219 -17.621 1.00 38.31 91 ARG A N 1
ATOM 723 C CA . ARG A 1 91 ? 0.788 -5.424 -17.082 1.00 38.31 91 ARG A CA 1
ATOM 724 C C . ARG A 1 91 ? 1.647 -6.188 -16.066 1.00 38.31 91 ARG A C 1
ATOM 726 O O . ARG A 1 91 ? 1.249 -7.250 -15.622 1.00 38.31 91 ARG A O 1
ATOM 733 N N . SER A 1 92 ? 2.785 -5.660 -15.647 1.00 38.75 92 SER A N 1
ATOM 734 C CA . SER A 1 92 ? 3.368 -5.949 -14.362 1.00 38.75 92 SER A CA 1
ATOM 735 C C . SER A 1 92 ? 2.511 -5.386 -13.201 1.00 38.75 92 SER A C 1
ATOM 737 O O . SER A 1 92 ? 3.038 -4.700 -12.335 1.00 38.75 92 SER A O 1
ATOM 739 N N . ILE A 1 93 ? 1.258 -5.852 -13.049 1.00 42.81 93 ILE A N 1
ATOM 740 C CA . ILE A 1 93 ? 1.022 -6.634 -11.825 1.00 42.81 93 ILE A CA 1
ATOM 741 C C . ILE A 1 93 ? 1.860 -7.874 -12.085 1.00 42.81 93 ILE A C 1
ATOM 743 O O . ILE A 1 93 ? 1.394 -8.882 -12.611 1.00 42.81 93 ILE A O 1
ATOM 747 N N . GLY A 1 94 ? 3.169 -7.711 -11.893 1.00 39.81 94 GLY A N 1
ATOM 748 C CA . GLY A 1 94 ? 4.054 -8.830 -11.849 1.00 39.81 94 GLY A CA 1
ATOM 749 C C . GLY A 1 94 ? 3.554 -9.472 -10.592 1.00 39.81 94 GLY A C 1
ATOM 750 O O . GLY A 1 94 ? 3.789 -8.939 -9.513 1.00 39.81 94 GLY A O 1
ATOM 751 N N . TRP A 1 95 ? 2.790 -10.541 -10.748 1.00 45.16 95 TRP A N 1
ATOM 752 C CA . TRP A 1 95 ? 2.910 -11.655 -9.841 1.00 45.16 95 TRP A CA 1
ATOM 753 C C . TRP A 1 95 ? 4.392 -11.996 -9.883 1.00 45.16 95 TRP A C 1
ATOM 755 O O . TRP A 1 95 ? 4.844 -12.770 -10.725 1.00 45.16 95 TRP A O 1
ATOM 765 N N . HIS A 1 96 ? 5.193 -11.242 -9.134 1.00 48.28 96 HIS A N 1
ATOM 766 C CA . HIS A 1 96 ? 6.592 -11.538 -9.019 1.00 48.28 96 HIS A CA 1
ATOM 767 C C . HIS A 1 96 ? 6.637 -12.541 -7.896 1.00 48.28 96 HIS A C 1
ATOM 769 O O . HIS A 1 96 ? 6.905 -12.182 -6.754 1.00 48.28 96 HIS A O 1
ATOM 775 N N . CYS A 1 97 ? 6.346 -13.773 -8.305 1.00 48.16 97 CYS A N 1
ATOM 776 C CA . CYS A 1 97 ? 6.066 -14.927 -7.477 1.00 48.16 97 CYS A CA 1
ATOM 777 C C . CYS A 1 97 ? 4.704 -14.823 -6.771 1.00 48.16 97 CYS A C 1
ATOM 779 O O . CYS A 1 97 ? 4.492 -13.926 -5.926 1.00 48.16 97 CYS A O 1
#

Secondary structure (DSSP, 8-state):
-EEEEEETTTTEEEEEETTT-SS----TTS-EEEEETTTHHHHHHHHHTT-S-SSEEEEEEE-S-HHHHHHHHHHHHHHH-TTS------S---B--

Sequence (97 aa):
MINVLVDSKAKRMTIHRREACTGVEIKADDLSLKLDVTNVSSALKKLQDGDYGEGRMWLEIDFGDVVFEHAMVQYV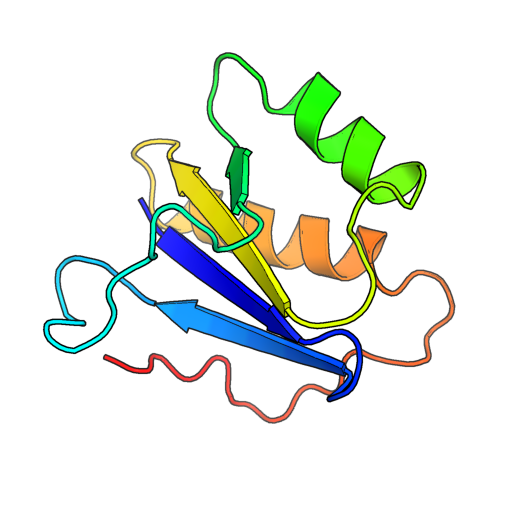RTILSPDYEKFSFNRSIGWHC

Foldseek 3Di:
DWKWKQFVPLLAIEIEDPVPDPPDDDDPPAAEQEDEPVCPVVSLVCLLVVVPDHGIYMYHYDHPDPVVSVVVVVVSLCSNCVPPPHSDPPVPNPNVD

Radius of gyration: 12.62 Å; chains: 1; bounding box: 26×32×30 Å

pLDDT: mean 76.94, std 16.27, range [38.31, 95.12]